Protein AF-R7L2K9-F1 (afdb_monomer_lite)

Sequence (81 aa):
MSNNVSDTLRKYGVNDSSYYHWKAKYGGMDSKRIQRLRELERENVRLKSIVADQMHDITILRDINSKNWESPKSEEPPPRI

Foldseek 3Di:
DPPDPVVVCVVVVHDPVVVVVCCVVPVPPDPVRVVVVVVVVVVVVVVVVVVVVVVVVVVVVVVVVVVVPPDDPPPDPPDDD

pLDDT: mean 86.71, std 13.03, range [47.72, 98.62]

Secondary structure (DSSP, 8-state):
----HHHHHHHTT--HHHHHHHHHHHTTS-HHHHHHHHHHHHHHHHHHHHHHHHHHHHHHHHHHHHHTT-PPP--PPPP--

Radius of gyration: 30.52 Å; chains: 1; bounding box: 64×16×94 Å

Structure (mmCIF, N/CA/C/O backbone):
data_AF-R7L2K9-F1
#
_entry.id   AF-R7L2K9-F1
#
loop_
_atom_site.group_PDB
_atom_site.id
_atom_site.type_symbol
_atom_site.label_atom_id
_atom_site.label_alt_id
_atom_site.label_comp_id
_atom_site.label_asym_id
_atom_site.label_entity_id
_atom_site.label_seq_id
_atom_site.pdbx_PDB_ins_code
_atom_site.Cartn_x
_atom_site.Cartn_y
_atom_site.Cartn_z
_atom_site.occupancy
_atom_site.B_iso_or_equiv
_atom_site.auth_seq_id
_atom_site.auth_comp_id
_atom_site.auth_asym_id
_atom_site.auth_atom_id
_atom_site.pdbx_PDB_model_num
ATOM 1 N N . MET A 1 1 ? 11.667 -5.575 -40.106 1.00 47.72 1 MET A N 1
ATOM 2 C CA . MET A 1 1 ? 10.390 -5.157 -39.490 1.00 47.72 1 MET A CA 1
ATOM 3 C C . MET A 1 1 ? 10.686 -3.919 -38.667 1.00 47.72 1 MET A C 1
ATOM 5 O O . MET A 1 1 ? 11.594 -3.979 -37.846 1.00 47.72 1 MET A O 1
ATOM 9 N N . SER A 1 2 ? 10.040 -2.788 -38.955 1.00 52.31 2 SER A N 1
ATOM 10 C CA . SER A 1 2 ? 10.196 -1.593 -38.121 1.00 52.31 2 SER A CA 1
ATOM 11 C C . SER A 1 2 ? 9.499 -1.872 -36.791 1.00 52.31 2 SER A C 1
ATOM 13 O O . SER A 1 2 ? 8.291 -2.082 -36.769 1.00 52.31 2 SER A O 1
ATOM 15 N N . ASN A 1 3 ? 10.259 -1.979 -35.704 1.00 66.50 3 ASN A N 1
ATOM 16 C CA . ASN A 1 3 ? 9.718 -2.257 -34.376 1.00 66.50 3 ASN A CA 1
ATOM 17 C C . ASN A 1 3 ? 9.252 -0.938 -33.750 1.00 66.50 3 ASN A C 1
ATOM 19 O O . ASN A 1 3 ? 9.939 -0.367 -32.904 1.00 66.50 3 ASN A O 1
ATOM 23 N N . ASN A 1 4 ? 8.115 -0.417 -34.215 1.00 87.06 4 ASN A N 1
ATOM 24 C CA . ASN A 1 4 ? 7.501 0.760 -33.612 1.00 87.06 4 ASN A CA 1
ATOM 25 C C . ASN A 1 4 ? 6.828 0.370 -32.280 1.00 87.06 4 ASN A C 1
ATOM 27 O O . ASN A 1 4 ? 6.285 -0.730 -32.122 1.00 87.06 4 ASN A O 1
ATOM 31 N N . VAL A 1 5 ? 6.879 1.275 -31.303 1.00 88.62 5 VAL A N 1
ATOM 32 C CA . VAL A 1 5 ? 6.239 1.123 -29.993 1.00 88.62 5 VAL A CA 1
ATOM 33 C C . VAL A 1 5 ? 4.745 0.838 -30.164 1.00 88.62 5 VAL A C 1
ATOM 35 O O . VAL A 1 5 ? 4.271 -0.134 -29.585 1.00 88.62 5 VAL A O 1
ATOM 38 N N . SER A 1 6 ? 4.030 1.572 -31.022 1.00 89.19 6 SER A N 1
ATOM 39 C CA . SER A 1 6 ? 2.585 1.363 -31.229 1.00 89.19 6 SER A CA 1
ATOM 40 C C . SER A 1 6 ? 2.247 -0.031 -31.780 1.00 89.19 6 SER A C 1
ATOM 42 O O . SER A 1 6 ? 1.291 -0.659 -31.326 1.00 89.19 6 SER A O 1
ATOM 44 N N . ASP A 1 7 ? 3.060 -0.583 -32.689 1.00 91.06 7 ASP A N 1
ATOM 45 C CA . ASP A 1 7 ? 2.853 -1.947 -33.210 1.00 91.06 7 ASP A CA 1
ATOM 46 C C . ASP A 1 7 ? 3.057 -3.007 -32.120 1.00 91.06 7 ASP A C 1
ATOM 48 O O . ASP A 1 7 ? 2.326 -3.998 -32.036 1.00 91.06 7 ASP A O 1
ATOM 52 N N . THR A 1 8 ? 4.032 -2.769 -31.240 1.00 91.44 8 THR A N 1
ATOM 53 C CA . THR A 1 8 ? 4.313 -3.635 -30.091 1.00 91.44 8 THR A CA 1
ATOM 54 C C . THR A 1 8 ? 3.168 -3.583 -29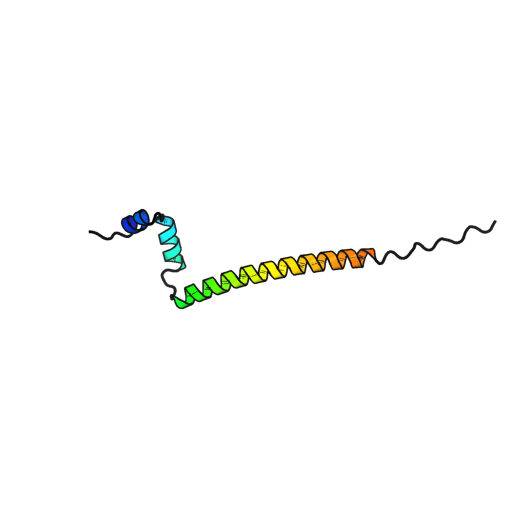.082 1.00 91.44 8 THR A C 1
ATOM 56 O O . THR A 1 8 ? 2.698 -4.626 -28.634 1.00 91.44 8 THR A O 1
ATOM 59 N N . LEU A 1 9 ? 2.679 -2.388 -28.749 1.00 93.69 9 LEU A N 1
ATOM 60 C CA . LEU A 1 9 ? 1.585 -2.206 -27.797 1.00 93.69 9 LEU A CA 1
ATOM 61 C C . LEU A 1 9 ? 0.291 -2.846 -28.306 1.00 93.69 9 LEU A C 1
ATOM 63 O O . LEU A 1 9 ? -0.330 -3.619 -27.575 1.00 93.69 9 LEU A O 1
ATOM 67 N N . ARG A 1 10 ? -0.034 -2.662 -29.591 1.00 91.94 10 ARG A N 1
ATOM 68 C CA . ARG A 1 10 ? -1.177 -3.315 -30.241 1.00 91.94 10 ARG A CA 1
ATOM 69 C C . ARG A 1 10 ? -1.079 -4.841 -30.207 1.00 91.94 10 ARG A C 1
ATOM 71 O O . ARG A 1 10 ? -2.083 -5.497 -29.941 1.00 91.94 10 ARG A O 1
ATOM 78 N N . LYS A 1 11 ? 0.110 -5.418 -30.425 1.00 93.25 11 LYS A N 1
ATOM 79 C CA . LYS A 1 11 ? 0.331 -6.874 -30.324 1.00 93.25 11 LYS A CA 1
ATOM 80 C C . LYS A 1 11 ? 0.015 -7.418 -28.926 1.00 93.25 11 LYS A C 1
ATOM 82 O O . LYS A 1 11 ? -0.506 -8.523 -28.816 1.00 93.25 11 LYS A O 1
ATOM 87 N N . TYR A 1 12 ? 0.325 -6.659 -27.876 1.00 92.06 12 TYR A N 1
ATOM 88 C CA . TYR A 1 12 ? 0.068 -7.047 -26.485 1.00 92.06 12 TYR A CA 1
ATOM 89 C C . TYR A 1 12 ? -1.275 -6.533 -25.939 1.00 92.06 12 TYR A C 1
ATOM 91 O O . TYR A 1 12 ? -1.536 -6.682 -24.748 1.00 92.06 12 TYR A O 1
ATOM 99 N N . GLY A 1 13 ? -2.126 -5.927 -26.777 1.00 92.88 13 GLY A N 1
ATOM 100 C CA . GLY A 1 13 ? -3.415 -5.372 -26.351 1.00 92.88 13 GLY A CA 1
ATOM 101 C C . GLY A 1 13 ? -3.294 -4.195 -25.377 1.00 92.88 13 GLY A C 1
ATOM 102 O O . GLY A 1 13 ? -4.217 -3.927 -24.612 1.00 92.88 13 GLY A O 1
ATOM 103 N N . VAL A 1 14 ? -2.156 -3.502 -25.374 1.00 93.38 14 VAL A N 1
ATOM 104 C CA . VAL A 1 14 ? -1.912 -2.333 -24.527 1.00 93.38 14 VAL A CA 1
ATOM 105 C C . VAL A 1 14 ? -2.264 -1.075 -25.311 1.00 93.38 14 VAL A C 1
ATOM 107 O O . VAL A 1 14 ? -1.865 -0.916 -26.460 1.00 93.38 14 VAL A O 1
ATOM 110 N N . ASN A 1 15 ? -2.999 -0.162 -24.681 1.00 92.69 15 ASN A N 1
ATOM 111 C CA . ASN A 1 15 ? -3.273 1.151 -25.251 1.00 92.69 15 ASN A CA 1
ATOM 112 C C . ASN A 1 15 ? -2.045 2.070 -25.113 1.00 92.69 15 ASN A C 1
ATOM 114 O O . ASN A 1 15 ? -1.442 2.151 -24.037 1.00 92.69 15 ASN A O 1
ATOM 118 N N . ASP A 1 16 ? -1.741 2.828 -26.166 1.00 92.12 16 ASP A N 1
ATOM 119 C CA . ASP A 1 16 ? -0.662 3.819 -26.216 1.00 92.12 16 ASP A CA 1
ATOM 120 C C . ASP A 1 16 ? -0.741 4.804 -25.039 1.00 92.12 16 ASP A C 1
ATOM 122 O O . ASP A 1 16 ? 0.259 5.058 -24.366 1.00 92.12 16 ASP A O 1
ATOM 126 N N . SER A 1 17 ? -1.945 5.288 -24.707 1.00 93.81 17 SER A N 1
ATOM 127 C CA . SER A 1 17 ? -2.153 6.205 -23.575 1.00 93.81 17 SER A CA 1
ATOM 128 C C . SER A 1 17 ? -1.694 5.605 -22.238 1.00 93.81 17 SER A C 1
ATOM 130 O O . SER A 1 17 ? -0.970 6.251 -21.477 1.00 93.81 17 SER A O 1
ATOM 132 N N . SER A 1 18 ? -2.050 4.344 -21.970 1.00 93.62 18 SER A N 1
ATOM 133 C CA . SER A 1 18 ? -1.661 3.639 -20.743 1.00 93.62 18 SER A CA 1
ATOM 134 C C . SER A 1 18 ? -0.150 3.429 -20.672 1.00 93.62 18 SER A C 1
ATOM 136 O O . SER A 1 18 ? 0.455 3.643 -19.621 1.00 93.62 18 SER A O 1
ATOM 138 N N . TYR A 1 19 ? 0.475 3.075 -21.798 1.00 92.69 19 TYR A N 1
ATOM 139 C 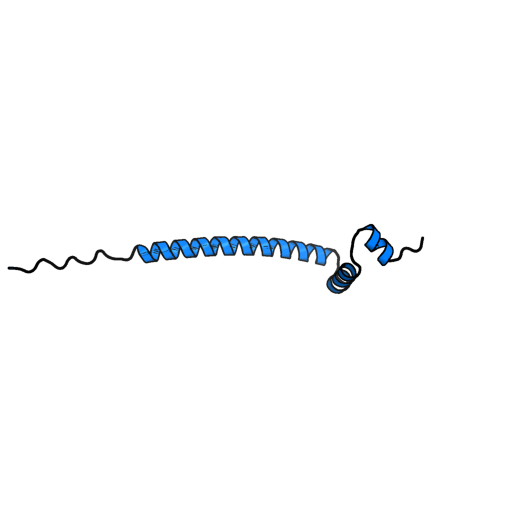CA . TYR A 1 19 ? 1.924 2.919 -21.873 1.00 92.69 19 TYR A CA 1
ATOM 140 C C . TYR A 1 19 ? 2.655 4.227 -21.570 1.00 92.69 19 TYR A C 1
ATOM 142 O O . TYR A 1 19 ? 3.545 4.246 -20.720 1.00 92.69 19 TYR A O 1
ATOM 150 N N . TYR A 1 20 ? 2.277 5.332 -22.218 1.00 93.44 20 TYR A N 1
ATOM 151 C CA . TYR A 1 20 ? 2.936 6.616 -21.981 1.00 93.44 20 TYR A CA 1
ATOM 152 C C . TYR A 1 20 ? 2.680 7.147 -20.568 1.00 93.44 20 TYR A C 1
ATOM 154 O O . TYR A 1 20 ? 3.590 7.725 -19.974 1.00 93.44 20 TYR A O 1
ATOM 162 N N . HIS A 1 21 ? 1.511 6.876 -19.979 1.00 93.69 21 HIS A N 1
ATOM 163 C CA . HIS A 1 21 ? 1.250 7.183 -18.573 1.00 93.69 21 HIS A CA 1
ATOM 164 C C . HIS A 1 21 ? 2.209 6.428 -17.637 1.00 93.69 21 HIS A C 1
ATOM 166 O O . HIS A 1 21 ? 2.845 7.031 -16.769 1.00 93.69 21 HIS A O 1
ATOM 172 N N . TRP A 1 22 ? 2.384 5.117 -17.830 1.00 90.75 22 TRP A N 1
ATOM 173 C CA . TRP A 1 22 ? 3.347 4.336 -17.049 1.00 90.75 22 TRP A CA 1
ATOM 174 C C . TRP A 1 22 ? 4.790 4.745 -17.321 1.00 90.75 22 TRP A C 1
ATOM 176 O O . TRP A 1 22 ? 5.586 4.800 -16.389 1.00 90.75 22 TRP A O 1
ATOM 186 N N . LYS A 1 23 ? 5.132 5.082 -18.565 1.00 90.56 23 LYS A N 1
ATOM 187 C CA . LYS A 1 23 ? 6.462 5.577 -18.923 1.00 90.56 23 LYS A CA 1
ATOM 188 C C . LYS A 1 23 ? 6.765 6.911 -18.241 1.00 90.56 23 LYS A C 1
ATOM 190 O O . LYS A 1 23 ? 7.864 7.072 -17.728 1.00 90.56 23 LYS A O 1
ATOM 195 N N . ALA A 1 24 ? 5.809 7.834 -18.166 1.00 90.94 24 ALA A N 1
ATOM 196 C CA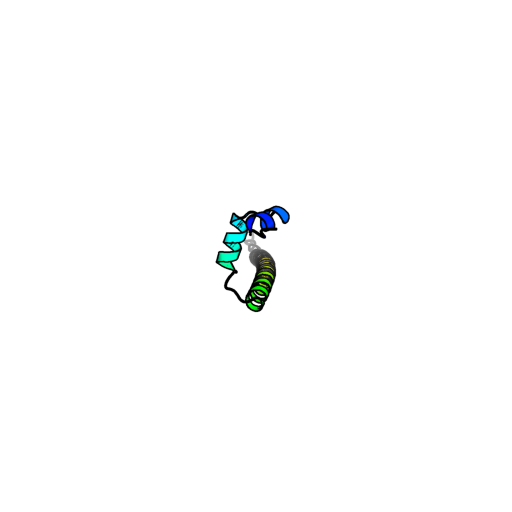 . ALA A 1 24 ? 5.977 9.088 -17.432 1.00 90.94 24 ALA A CA 1
ATOM 197 C C . ALA A 1 24 ? 6.131 8.852 -15.919 1.00 90.94 24 ALA A C 1
ATOM 199 O O . ALA A 1 24 ? 6.967 9.478 -15.275 1.00 90.94 24 ALA A O 1
ATOM 200 N N . LYS A 1 25 ? 5.356 7.917 -15.355 1.00 87.00 25 LYS A N 1
ATOM 201 C CA . LYS A 1 25 ? 5.344 7.637 -13.911 1.00 87.00 25 LYS A CA 1
ATOM 202 C C . LYS A 1 25 ? 6.532 6.796 -13.428 1.00 87.00 25 LYS A C 1
ATOM 204 O O . LYS A 1 25 ? 7.019 7.001 -12.320 1.00 87.00 25 LYS A O 1
ATOM 209 N N . TYR A 1 26 ? 6.986 5.842 -14.237 1.00 86.25 26 TYR A N 1
ATOM 210 C CA . TYR A 1 26 ? 7.953 4.813 -13.840 1.00 86.25 26 TYR A CA 1
ATOM 211 C C . TYR A 1 26 ? 9.179 4.721 -14.760 1.00 86.25 26 TYR A C 1
ATOM 213 O O . TYR A 1 26 ? 10.148 4.065 -14.397 1.00 86.25 26 TYR A O 1
ATOM 221 N N . GLY A 1 27 ? 9.180 5.360 -15.934 1.00 86.50 27 GLY A N 1
ATOM 222 C CA . GLY A 1 27 ? 10.206 5.159 -16.967 1.00 86.50 27 GLY A CA 1
ATOM 223 C C . GLY A 1 27 ? 11.609 5.663 -16.617 1.00 86.50 27 GLY A C 1
ATOM 224 O O . GLY A 1 27 ? 12.567 5.230 -17.245 1.00 86.50 27 GLY A O 1
ATOM 225 N N . GLY A 1 28 ? 11.742 6.540 -15.617 1.00 85.94 28 GLY A N 1
ATOM 226 C CA . GLY A 1 28 ? 13.032 6.965 -15.053 1.00 85.94 28 GLY A CA 1
ATOM 227 C C . GLY A 1 28 ? 13.391 6.284 -13.727 1.00 85.94 28 GLY A C 1
ATOM 228 O O . GLY A 1 28 ? 14.348 6.686 -13.070 1.00 85.94 28 GLY A O 1
ATOM 229 N N . MET A 1 29 ? 12.597 5.307 -13.281 1.00 87.75 29 MET A N 1
ATOM 230 C CA . MET A 1 29 ? 12.762 4.660 -11.983 1.00 87.75 29 MET A CA 1
ATOM 231 C C . MET A 1 29 ? 13.589 3.379 -12.122 1.00 87.75 29 MET A C 1
ATOM 233 O O . MET A 1 29 ? 13.324 2.556 -12.995 1.00 87.75 29 MET A O 1
ATOM 237 N N . ASP A 1 30 ? 14.567 3.185 -11.233 1.00 88.75 30 ASP A N 1
ATOM 238 C CA . ASP A 1 30 ? 15.334 1.938 -11.196 1.00 88.75 30 ASP A CA 1
ATOM 239 C C . ASP A 1 30 ? 14.435 0.728 -10.884 1.00 88.75 30 ASP A C 1
ATOM 241 O O . ASP A 1 30 ? 13.498 0.806 -10.081 1.00 88.75 30 ASP A O 1
ATOM 245 N N . SER A 1 31 ? 14.759 -0.413 -11.490 1.00 86.44 31 SER A N 1
ATOM 246 C CA . SER A 1 31 ? 14.013 -1.667 -11.345 1.00 86.44 31 SER A CA 1
ATOM 247 C C . SER A 1 31 ? 13.841 -2.103 -9.883 1.00 86.44 31 SER A C 1
ATOM 249 O O . SER A 1 31 ? 12.734 -2.486 -9.487 1.00 86.44 31 SER A O 1
ATOM 251 N N . LYS A 1 32 ? 14.878 -1.959 -9.040 1.00 88.88 32 LYS A N 1
ATOM 252 C CA . LYS A 1 32 ? 14.798 -2.290 -7.607 1.00 88.88 32 LYS A CA 1
ATOM 253 C C . LYS A 1 32 ? 13.847 -1.354 -6.873 1.00 88.88 32 LYS A C 1
ATOM 255 O O . LYS A 1 32 ? 13.123 -1.774 -5.971 1.00 88.88 32 LYS A O 1
ATOM 260 N N . ARG A 1 33 ? 13.802 -0.082 -7.277 1.00 88.88 33 ARG A N 1
ATOM 261 C CA . ARG A 1 33 ? 12.895 0.911 -6.692 1.00 88.88 33 ARG A CA 1
ATOM 262 C C . ARG A 1 33 ? 11.438 0.631 -7.064 1.00 88.88 33 ARG A C 1
ATOM 264 O O . ARG A 1 33 ? 10.577 0.742 -6.195 1.00 88.88 33 ARG A O 1
ATOM 271 N N . ILE A 1 34 ? 11.167 0.186 -8.293 1.00 90.50 34 ILE A N 1
ATOM 272 C CA . ILE A 1 34 ? 9.827 -0.267 -8.709 1.00 90.50 34 ILE A CA 1
ATOM 273 C C . ILE A 1 34 ? 9.399 -1.503 -7.904 1.00 90.50 34 ILE A C 1
ATOM 275 O O . ILE A 1 34 ? 8.268 -1.561 -7.419 1.00 90.50 34 ILE A O 1
ATOM 279 N N . GLN A 1 35 ? 10.292 -2.482 -7.725 1.00 92.19 35 GLN A N 1
ATOM 280 C CA . GLN A 1 35 ? 10.008 -3.673 -6.920 1.00 92.19 35 GLN A CA 1
ATOM 281 C C . GLN A 1 35 ? 9.667 -3.304 -5.473 1.00 92.19 35 GLN A C 1
ATOM 283 O O . GLN A 1 35 ? 8.630 -3.728 -4.957 1.00 92.19 35 GLN A O 1
ATOM 288 N N . ARG A 1 36 ? 10.489 -2.450 -4.853 1.00 94.38 36 ARG A N 1
ATOM 289 C CA . ARG A 1 36 ? 10.255 -1.973 -3.490 1.00 94.38 36 ARG A CA 1
ATOM 290 C C . ARG A 1 36 ? 8.933 -1.218 -3.362 1.00 94.38 36 ARG A C 1
ATOM 292 O O . ARG A 1 36 ? 8.229 -1.389 -2.373 1.00 94.38 36 ARG A O 1
ATOM 299 N N . LEU A 1 37 ? 8.575 -0.410 -4.359 1.00 93.88 37 LEU A N 1
ATOM 300 C CA . LEU A 1 37 ? 7.305 0.312 -4.379 1.00 93.88 37 LEU A CA 1
ATOM 301 C C . LEU A 1 37 ? 6.112 -0.653 -4.387 1.00 93.88 37 LEU A C 1
ATOM 303 O O . LEU A 1 37 ? 5.207 -0.495 -3.577 1.00 93.88 37 LEU A O 1
ATOM 307 N N . ARG A 1 38 ? 6.154 -1.710 -5.206 1.00 92.75 38 ARG A N 1
ATOM 308 C CA . ARG A 1 38 ? 5.102 -2.742 -5.227 1.00 92.75 38 ARG A CA 1
ATOM 309 C C . ARG A 1 38 ? 4.991 -3.507 -3.907 1.00 92.75 38 ARG A C 1
ATOM 311 O O . ARG A 1 38 ? 3.895 -3.880 -3.505 1.00 92.75 38 ARG A O 1
ATOM 318 N N . GLU A 1 39 ? 6.113 -3.790 -3.249 1.00 96.88 39 GLU A N 1
ATOM 319 C CA . GLU A 1 39 ? 6.113 -4.409 -1.916 1.00 96.88 39 GLU A CA 1
ATOM 320 C C . GLU A 1 39 ? 5.459 -3.506 -0.874 1.00 96.88 39 GLU A C 1
ATOM 322 O O . GLU A 1 39 ? 4.616 -3.969 -0.109 1.00 96.88 39 GLU A O 1
ATOM 327 N N . LEU A 1 40 ? 5.809 -2.219 -0.878 1.00 97.69 40 LEU A N 1
ATOM 328 C CA . LEU A 1 40 ? 5.219 -1.231 0.020 1.00 97.69 40 LEU A CA 1
ATOM 329 C C . LEU A 1 40 ? 3.723 -1.045 -0.240 1.00 97.69 40 LEU A C 1
ATOM 331 O O . LEU A 1 40 ? 2.961 -0.939 0.714 1.00 97.69 40 LEU A O 1
ATOM 335 N N . GLU A 1 41 ? 3.286 -1.048 -1.501 1.00 96.44 41 GLU A N 1
ATOM 336 C CA . GLU A 1 41 ? 1.863 -0.995 -1.854 1.00 96.44 41 GLU A CA 1
ATOM 337 C C . GLU A 1 41 ? 1.102 -2.210 -1.305 1.00 96.44 41 GLU A C 1
ATOM 339 O O . GLU A 1 41 ? 0.052 -2.039 -0.685 1.00 96.44 41 GLU A O 1
ATOM 344 N N . ARG A 1 42 ? 1.645 -3.429 -1.454 1.00 97.81 42 ARG A N 1
ATOM 345 C CA . ARG A 1 42 ? 1.031 -4.644 -0.887 1.00 97.81 42 ARG A CA 1
ATOM 346 C C . ARG A 1 42 ? 0.952 -4.592 0.633 1.00 97.81 42 ARG A C 1
ATOM 348 O O . ARG A 1 42 ? -0.094 -4.896 1.201 1.00 97.81 42 ARG A O 1
ATOM 355 N N . GLU A 1 43 ? 2.038 -4.188 1.282 1.00 98.19 43 GLU A N 1
ATOM 356 C CA . GLU A 1 43 ? 2.067 -4.097 2.738 1.00 98.19 43 GLU A CA 1
ATOM 357 C C . GLU A 1 43 ? 1.112 -3.015 3.247 1.00 98.19 43 GLU A C 1
ATOM 359 O O . GLU A 1 43 ? 0.406 -3.228 4.226 1.00 98.19 43 GLU A O 1
ATOM 364 N N . ASN A 1 44 ? 0.992 -1.887 2.544 1.00 98.38 44 ASN A N 1
ATOM 365 C CA . ASN A 1 44 ? 0.036 -0.843 2.894 1.00 98.38 44 ASN A CA 1
ATOM 366 C C . ASN A 1 44 ? -1.416 -1.341 2.833 1.00 98.38 44 ASN A C 1
ATOM 368 O O . ASN A 1 44 ? -2.201 -1.025 3.725 1.00 98.38 44 ASN A O 1
ATOM 372 N N . VAL A 1 45 ? -1.768 -2.135 1.816 1.00 98.50 45 VAL A N 1
ATOM 373 C CA . VAL A 1 45 ? -3.095 -2.766 1.717 1.00 98.50 45 VAL A CA 1
ATOM 374 C C . VAL A 1 45 ? -3.330 -3.718 2.890 1.00 98.50 45 VAL A C 1
ATOM 376 O O . VAL A 1 45 ? -4.366 -3.626 3.547 1.00 98.50 45 VAL A O 1
ATOM 379 N N . ARG A 1 46 ? -2.354 -4.580 3.202 1.00 98.44 46 ARG A N 1
ATOM 380 C CA . ARG A 1 46 ? -2.437 -5.515 4.334 1.00 98.44 46 ARG A CA 1
ATOM 381 C C . ARG A 1 46 ? -2.640 -4.780 5.659 1.00 98.44 46 ARG A C 1
ATOM 383 O O . ARG A 1 46 ? -3.541 -5.118 6.419 1.00 98.44 46 ARG A O 1
ATOM 390 N N . LEU A 1 47 ? -1.836 -3.749 5.915 1.00 98.62 47 LEU A N 1
ATOM 391 C CA . LEU A 1 47 ? -1.917 -2.945 7.134 1.00 98.62 47 LEU A CA 1
ATOM 392 C C . LEU A 1 47 ? -3.257 -2.213 7.251 1.00 98.62 47 LEU A C 1
ATOM 394 O O . LEU A 1 47 ? -3.838 -2.195 8.330 1.00 98.62 47 LEU A O 1
ATOM 398 N N . LYS A 1 48 ? -3.782 -1.654 6.154 1.00 98.50 48 LYS A N 1
ATOM 399 C CA . LYS A 1 48 ? -5.106 -1.011 6.151 1.00 98.50 48 LYS A CA 1
ATOM 400 C C . LYS A 1 48 ? -6.229 -1.983 6.502 1.00 98.50 48 LYS A C 1
ATOM 402 O O . LYS A 1 48 ? -7.123 -1.590 7.242 1.00 98.50 48 LYS A O 1
ATOM 407 N N . SER A 1 49 ? -6.169 -3.223 6.010 1.00 98.38 49 SER A N 1
ATOM 408 C CA . SER A 1 49 ? -7.138 -4.265 6.37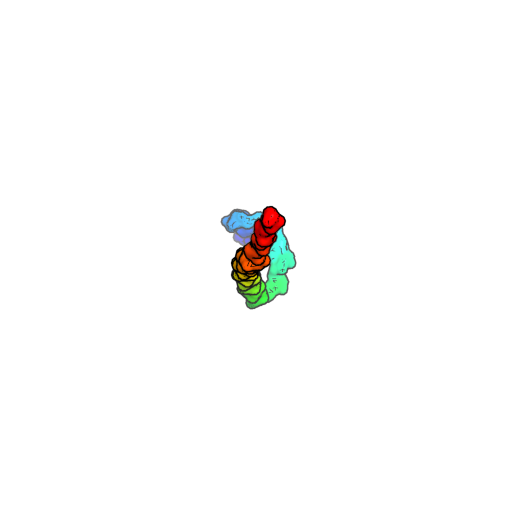8 1.00 98.38 49 SER A CA 1
ATOM 409 C C . SER A 1 49 ? -7.096 -4.541 7.878 1.00 98.38 49 SER A C 1
ATOM 411 O O . SER A 1 49 ? -8.118 -4.447 8.540 1.00 98.38 49 SER A O 1
ATOM 413 N N . ILE A 1 50 ? -5.900 -4.774 8.427 1.00 98.44 50 ILE A N 1
ATOM 414 C CA . ILE A 1 50 ? -5.720 -5.055 9.859 1.00 98.44 50 ILE A CA 1
ATOM 415 C C . ILE A 1 50 ? -6.246 -3.904 10.716 1.00 98.44 50 ILE A C 1
ATOM 417 O O . ILE A 1 50 ? -6.935 -4.133 11.704 1.00 98.44 50 ILE A O 1
ATOM 421 N N . VAL A 1 51 ? -5.939 -2.662 10.339 1.00 98.50 51 VAL A N 1
ATOM 422 C CA . VAL A 1 51 ? -6.429 -1.485 11.064 1.00 98.50 51 VAL A CA 1
ATOM 423 C C . VAL A 1 51 ? -7.954 -1.400 11.004 1.00 98.50 51 VAL A C 1
ATOM 425 O O . VAL A 1 51 ? -8.572 -1.094 12.018 1.00 98.50 51 VAL A O 1
ATOM 428 N N . ALA A 1 52 ? -8.571 -1.685 9.855 1.00 98.31 52 ALA A N 1
ATOM 429 C CA . ALA A 1 52 ? -10.026 -1.694 9.731 1.00 98.31 52 ALA A CA 1
ATOM 430 C C . ALA A 1 52 ? -10.670 -2.760 10.634 1.00 98.31 52 ALA A C 1
ATOM 432 O O . ALA A 1 52 ? -11.617 -2.442 11.352 1.00 98.31 52 ALA A O 1
ATOM 433 N N . ASP A 1 53 ? -10.112 -3.973 10.662 1.00 98.00 53 ASP A N 1
ATOM 434 C CA . ASP A 1 53 ? -10.578 -5.066 11.524 1.00 98.00 53 ASP A CA 1
ATOM 435 C C . ASP A 1 53 ? -10.449 -4.683 13.010 1.00 98.00 53 ASP A C 1
ATOM 437 O O . ASP A 1 53 ? -11.410 -4.760 13.772 1.00 98.00 53 ASP A O 1
ATOM 441 N N . GLN A 1 54 ? -9.299 -4.136 13.417 1.00 98.25 54 GLN A N 1
ATOM 442 C CA . GLN A 1 54 ? -9.086 -3.654 14.786 1.00 98.25 54 GLN A CA 1
ATOM 443 C C . GLN A 1 54 ? -10.044 -2.520 15.172 1.00 98.25 54 GLN A C 1
A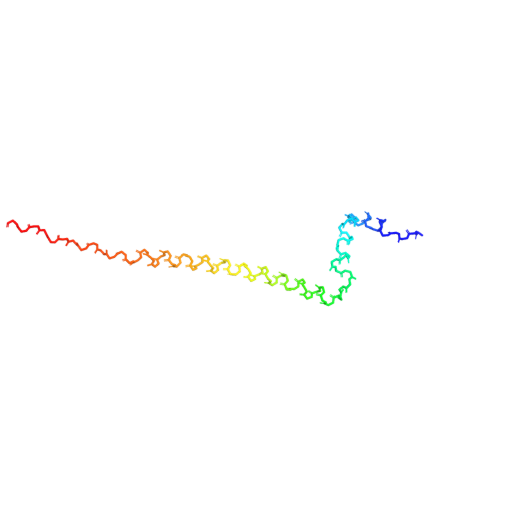TOM 445 O O . GLN A 1 54 ? -10.544 -2.473 16.296 1.00 98.25 54 GLN A O 1
ATOM 450 N N . MET A 1 55 ? -10.304 -1.580 14.260 1.00 97.94 55 MET A N 1
ATOM 451 C CA . MET A 1 55 ? -11.267 -0.502 14.493 1.00 97.94 55 MET A CA 1
ATOM 452 C C . MET A 1 55 ? -12.690 -1.040 14.665 1.00 97.94 55 MET A C 1
ATOM 454 O O . MET A 1 55 ? -13.454 -0.489 15.466 1.00 97.94 55 MET A O 1
ATOM 458 N N . HIS A 1 56 ? -13.038 -2.109 13.948 1.00 97.31 56 HIS A N 1
ATOM 459 C CA . HIS A 1 56 ? -14.312 -2.794 14.114 1.00 97.31 56 HIS A CA 1
ATOM 460 C C . HIS A 1 56 ? -14.423 -3.423 15.510 1.00 97.31 56 HIS A C 1
ATOM 462 O O . HIS A 1 56 ? -15.371 -3.118 16.235 1.00 97.31 56 HIS A O 1
ATOM 468 N N . ASP A 1 57 ? -13.410 -4.180 15.938 1.00 96.69 57 ASP A N 1
ATOM 469 C CA . ASP A 1 57 ? -13.372 -4.805 17.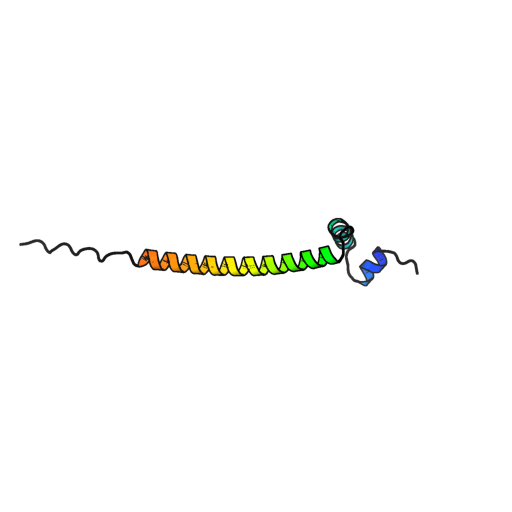266 1.00 96.69 57 ASP A CA 1
ATOM 470 C C . ASP A 1 57 ? -13.456 -3.768 18.392 1.00 96.69 57 ASP A C 1
ATOM 472 O O . ASP A 1 57 ? -14.233 -3.911 19.335 1.00 96.69 57 ASP A O 1
ATOM 476 N N . ILE A 1 58 ? -12.700 -2.672 18.276 1.00 97.06 58 ILE A N 1
ATOM 477 C CA . ILE A 1 58 ? -12.730 -1.572 19.246 1.00 97.06 58 ILE A CA 1
ATOM 478 C C . ILE A 1 58 ? -14.132 -0.958 19.340 1.00 97.06 58 ILE A C 1
ATOM 480 O O . ILE A 1 58 ? -14.576 -0.624 20.439 1.00 97.06 58 ILE A O 1
ATOM 484 N N . THR A 1 59 ? -14.822 -0.789 18.211 1.00 95.88 59 THR A N 1
ATOM 485 C CA . THR A 1 59 ? -16.196 -0.264 18.189 1.00 95.88 59 THR A CA 1
ATOM 486 C C . THR A 1 59 ? -17.138 -1.193 18.949 1.00 95.88 59 THR A C 1
ATOM 488 O O . THR A 1 59 ? -17.825 -0.742 19.862 1.00 95.88 59 THR A O 1
ATOM 491 N N . ILE A 1 60 ? -17.091 -2.497 18.660 1.00 94.62 60 ILE A N 1
ATOM 492 C CA . ILE A 1 60 ? -17.911 -3.502 19.351 1.00 94.62 60 ILE A CA 1
ATOM 493 C C . ILE A 1 60 ? -17.631 -3.499 20.858 1.00 94.62 60 ILE A C 1
ATOM 495 O O . ILE A 1 60 ? -18.559 -3.478 21.667 1.00 94.62 60 ILE A O 1
ATOM 499 N N . LEU A 1 61 ? -16.356 -3.498 21.254 1.00 94.06 61 LEU A N 1
ATOM 500 C CA . LEU A 1 61 ? -15.967 -3.522 22.664 1.00 94.06 61 LEU A CA 1
ATOM 501 C C . LEU A 1 61 ? -16.437 -2.273 23.415 1.00 94.06 61 LEU A C 1
ATOM 503 O O . LEU A 1 61 ? -16.900 -2.381 24.552 1.00 94.06 61 LEU A O 1
ATOM 507 N N . ARG A 1 62 ? -16.354 -1.093 22.788 1.00 92.81 62 ARG A N 1
ATOM 508 C CA . ARG A 1 62 ? -16.889 0.145 23.372 1.00 92.81 62 ARG A CA 1
ATOM 509 C C . ARG A 1 62 ? -18.400 0.067 23.551 1.00 92.81 62 ARG A C 1
ATOM 511 O O . ARG A 1 62 ? -18.872 0.374 24.641 1.00 92.81 62 ARG A O 1
ATOM 518 N N . ASP A 1 63 ? -19.130 -0.403 22.543 1.00 90.81 63 ASP A N 1
ATOM 519 C CA . ASP A 1 63 ? -20.591 -0.521 22.601 1.00 90.81 63 ASP A CA 1
ATOM 520 C C . ASP A 1 63 ? -21.057 -1.474 23.710 1.00 90.81 63 ASP A C 1
ATOM 522 O O . ASP A 1 63 ? -22.027 -1.185 24.414 1.00 90.81 63 ASP A O 1
ATOM 526 N N . ILE A 1 64 ? -20.362 -2.601 23.899 1.00 89.88 64 ILE A N 1
ATOM 527 C CA . ILE A 1 64 ? -20.636 -3.540 24.998 1.00 89.88 64 ILE A CA 1
ATOM 528 C C . ILE A 1 64 ? -20.377 -2.862 26.347 1.00 89.88 64 ILE A C 1
ATOM 530 O O . ILE A 1 64 ? -21.227 -2.913 27.237 1.00 89.88 64 ILE A O 1
ATOM 534 N N . ASN A 1 65 ? -19.226 -2.202 26.501 1.00 86.25 65 ASN A N 1
ATOM 535 C CA . ASN A 1 65 ? -18.857 -1.560 27.761 1.00 86.25 65 ASN A CA 1
ATOM 536 C C . ASN A 1 65 ? -19.808 -0.409 28.133 1.00 86.25 65 ASN A C 1
ATOM 538 O O . ASN A 1 65 ? -20.126 -0.234 29.306 1.00 86.25 65 ASN A O 1
ATOM 542 N N . SER A 1 66 ? -20.315 0.340 27.148 1.00 82.12 66 SER A N 1
ATOM 543 C CA . SER A 1 66 ? -21.305 1.402 27.364 1.00 82.12 66 SER A CA 1
ATOM 544 C C . SER A 1 66 ? -22.659 0.883 27.858 1.00 82.12 66 SER A C 1
ATOM 546 O O . SER A 1 66 ? -23.321 1.576 28.623 1.00 82.12 66 SER A O 1
ATOM 548 N N . LYS A 1 67 ? -23.071 -0.328 27.464 1.00 70.31 67 LYS A N 1
ATOM 549 C CA . LYS A 1 67 ? -24.350 -0.933 27.888 1.00 70.31 67 LYS A CA 1
ATOM 550 C C . LYS A 1 67 ? -24.301 -1.536 29.291 1.00 70.31 67 LYS A C 1
ATOM 552 O O . LYS A 1 67 ? -25.327 -1.633 29.951 1.00 70.31 67 LYS A O 1
ATOM 557 N N . ASN A 1 68 ? -23.119 -1.933 29.757 1.00 61.00 68 ASN A N 1
ATOM 558 C CA . ASN A 1 68 ? -22.961 -2.642 31.028 1.00 61.00 68 ASN A CA 1
ATOM 559 C C . ASN A 1 68 ? -22.991 -1.720 32.269 1.00 61.00 68 ASN A C 1
ATOM 561 O O . ASN A 1 68 ? -22.851 -2.208 33.386 1.00 61.00 68 ASN A O 1
ATOM 565 N N . TRP A 1 69 ? -23.144 -0.400 32.083 1.00 57.97 69 TRP A N 1
ATOM 566 C CA . TRP A 1 69 ? -23.135 0.606 33.159 1.00 57.97 69 TRP A CA 1
ATOM 567 C C . TRP A 1 69 ? -24.516 1.193 33.490 1.00 57.97 69 TRP A C 1
ATOM 569 O O . TRP A 1 69 ? -24.621 2.141 34.270 1.00 57.97 69 TRP A O 1
ATOM 579 N N . GLU A 1 70 ? -25.597 0.644 32.932 1.00 61.44 70 GLU A N 1
ATOM 580 C CA . GLU A 1 70 ? -26.938 0.950 33.430 1.00 61.44 70 GLU A CA 1
ATOM 581 C C . GLU A 1 70 ? -27.135 0.233 34.773 1.00 61.44 70 GLU A C 1
ATOM 583 O O . GLU A 1 70 ? -27.549 -0.924 34.836 1.00 61.44 70 GLU A O 1
ATOM 588 N N . SER A 1 71 ? -26.782 0.915 35.867 1.00 58.81 71 SER A N 1
ATOM 589 C CA . SER A 1 71 ? -27.131 0.491 37.224 1.00 58.81 71 SER A CA 1
ATOM 590 C C . SER A 1 71 ? -28.626 0.148 37.285 1.00 58.81 71 SER A C 1
ATOM 592 O O . SER A 1 71 ? -29.426 0.907 36.722 1.00 58.81 71 SER A O 1
ATOM 594 N N . PRO A 1 72 ? -29.039 -0.927 37.988 1.00 59.56 72 PRO A N 1
ATOM 595 C CA . PRO A 1 72 ? -30.450 -1.164 38.260 1.00 59.56 72 PRO A CA 1
ATOM 596 C C . PRO A 1 72 ? -31.026 0.123 38.841 1.00 59.56 72 PRO A C 1
ATOM 598 O O . PRO A 1 72 ? -30.483 0.644 39.820 1.00 59.56 72 PRO A O 1
ATOM 601 N N . LYS A 1 73 ? -32.064 0.677 38.201 1.00 60.38 73 LYS A N 1
ATOM 602 C CA . LYS A 1 73 ? -32.789 1.828 38.747 1.00 60.38 73 LYS A CA 1
ATOM 603 C C . LYS A 1 73 ? -33.132 1.458 40.182 1.00 60.38 73 LYS A C 1
ATOM 605 O O . LYS A 1 73 ? -33.811 0.458 40.388 1.00 60.38 73 LYS A O 1
ATOM 610 N N . SER A 1 74 ? -32.590 2.198 41.146 1.00 58.66 74 SER A N 1
ATOM 611 C CA . SER A 1 74 ? -32.911 2.011 42.554 1.00 58.66 74 SER A CA 1
ATOM 612 C C . SER A 1 74 ? -34.428 2.051 42.672 1.00 58.66 74 SER A C 1
ATOM 614 O O . SER A 1 74 ? -35.023 3.101 42.426 1.00 58.66 74 SER A O 1
ATOM 616 N N . GLU A 1 75 ? -35.046 0.906 42.951 1.00 63.62 75 GLU A N 1
ATOM 617 C CA . GLU A 1 75 ? -36.468 0.832 43.249 1.00 63.62 75 GLU A CA 1
ATOM 618 C C . GLU A 1 75 ? -36.707 1.770 44.434 1.00 63.62 75 GLU A C 1
ATOM 620 O O . GLU A 1 75 ? -36.178 1.552 45.527 1.00 63.62 75 GLU A O 1
ATOM 625 N N . GLU A 1 76 ? -37.411 2.879 44.199 1.00 69.06 76 GLU A N 1
ATOM 626 C CA . GLU A 1 76 ? -37.814 3.758 45.289 1.00 69.06 76 GLU A CA 1
ATOM 627 C C . GLU A 1 76 ? -38.651 2.929 46.273 1.00 69.06 76 GLU A C 1
ATOM 629 O O . GLU A 1 76 ? -39.562 2.209 45.847 1.00 69.06 76 GLU A O 1
ATOM 634 N N . PRO A 1 77 ? -38.342 2.978 47.582 1.00 73.38 77 PRO A N 1
ATOM 635 C CA . PRO A 1 77 ? -39.063 2.181 48.556 1.00 73.38 77 PRO A CA 1
ATOM 636 C C . PRO A 1 77 ? -40.550 2.566 48.527 1.00 73.38 77 PRO A C 1
ATOM 638 O O . PRO A 1 77 ? -40.863 3.759 48.446 1.00 73.38 77 PRO A O 1
ATOM 641 N N . PRO A 1 78 ? -41.470 1.584 48.595 1.00 74.12 78 PRO A N 1
ATOM 642 C CA . PRO A 1 78 ? -42.896 1.844 48.463 1.00 74.12 78 PRO A CA 1
ATOM 643 C C . PRO A 1 78 ? -43.357 2.870 49.509 1.00 74.12 78 PRO A C 1
ATOM 645 O O . PRO A 1 78 ? -42.872 2.842 50.649 1.00 74.12 78 PRO A O 1
ATOM 648 N N . PRO A 1 79 ? -44.277 3.783 49.143 1.00 76.56 79 PRO A N 1
ATOM 649 C CA . PRO A 1 79 ? -44.749 4.818 50.049 1.00 76.56 79 PRO A CA 1
ATOM 650 C C . PRO A 1 79 ? -45.326 4.170 51.307 1.00 76.56 79 PRO A C 1
ATOM 652 O O . PRO A 1 79 ? -46.163 3.268 51.229 1.00 76.56 79 PRO A O 1
ATOM 655 N N . ARG A 1 80 ? -44.848 4.612 52.476 1.00 77.75 80 ARG A N 1
ATOM 656 C CA . ARG A 1 80 ? -45.395 4.165 53.759 1.00 77.75 80 ARG A CA 1
ATOM 657 C C . ARG A 1 80 ? -46.805 4.735 53.889 1.00 77.75 80 ARG A C 1
ATOM 659 O O . ARG A 1 80 ? -46.955 5.954 53.962 1.00 77.75 80 ARG A O 1
ATOM 666 N N . ILE A 1 81 ? -47.788 3.838 53.850 1.00 70.75 81 ILE A N 1
ATOM 667 C CA . ILE A 1 81 ? -49.187 4.093 54.216 1.00 70.75 81 ILE A CA 1
ATOM 668 C C . ILE A 1 81 ? -49.262 4.323 55.725 1.00 70.75 81 ILE A C 1
ATOM 670 O O . ILE A 1 81 ? -48.555 3.588 56.455 1.00 70.75 81 ILE A O 1
#